Protein AF-A0A8S8Z0D0-F1 (afdb_monomer_lite)

Foldseek 3Di:
DLVVLVVCLVVVPVPLVVLPPCVAPPHVVVVVVVVVVVVVVPPPLCVLVVCQVVDDPSVPVSVVVSVVVVVVVVVVVVSVVSSVSSCVVVVVVVVVVVVVVVVVVVVD

Secondary structure (DSSP, 8-state):
-HHHHHHHHHHH-TTGGGGGS-S-TTHHHHHHHHHHHHHHHTTTTTHHHHGGGGSSSHHHHHHHHHHHHHHHHHHHHHHHHHHHHHTHHHHHHHHHHHHHHHHHHTT-

Sequence (108 aa):
MIIAALAAMTFSNPNWPTNFRDFFPNGTSGLIMAMGITFIAFEGYEIIAQAGDEIKKPKKNIPKAILVSLGIVVSVYVLFAFVFIGDLILCKLDSLHGSLLEVMKSSE

Structure (mmCIF, N/CA/C/O backbone):
data_AF-A0A8S8Z0D0-F1
#
_entry.id   AF-A0A8S8Z0D0-F1
#
loop_
_atom_site.group_PDB
_atom_site.id
_atom_site.type_symbol
_atom_site.label_atom_id
_atom_site.label_alt_id
_atom_site.label_comp_id
_atom_site.label_asym_id
_atom_site.label_entity_id
_atom_site.label_seq_id
_atom_site.pdbx_PDB_ins_code
_atom_site.Cartn_x
_atom_site.Cartn_y
_atom_site.Cartn_z
_atom_site.occupancy
_atom_site.B_iso_or_equiv
_atom_site.auth_seq_id
_atom_site.auth_comp_id
_atom_site.auth_asym_id
_atom_site.auth_atom_id
_atom_site.pdbx_PDB_model_num
ATOM 1 N N . MET A 1 1 ? -11.888 -1.965 -11.544 1.00 73.75 1 MET A N 1
ATOM 2 C CA . MET A 1 1 ? -10.795 -1.053 -11.945 1.00 73.75 1 MET A CA 1
ATOM 3 C C . MET A 1 1 ? -9.435 -1.746 -11.909 1.00 73.75 1 MET A C 1
ATOM 5 O O . MET A 1 1 ? -8.855 -1.897 -12.969 1.00 73.75 1 MET A O 1
ATOM 9 N N . ILE A 1 2 ? -8.982 -2.279 -10.765 1.00 77.06 2 ILE A N 1
ATOM 10 C CA . ILE A 1 2 ? -7.684 -2.988 -10.652 1.00 77.06 2 ILE A CA 1
ATOM 11 C C . ILE A 1 2 ? -7.566 -4.178 -11.622 1.00 77.06 2 ILE A C 1
ATOM 13 O O . ILE A 1 2 ? -6.556 -4.318 -12.292 1.00 77.06 2 ILE A O 1
ATOM 17 N N . ILE A 1 3 ? -8.619 -4.993 -11.769 1.00 81.06 3 ILE A N 1
ATOM 18 C CA . ILE A 1 3 ? -8.627 -6.138 -12.705 1.00 81.06 3 ILE A CA 1
ATOM 19 C C . ILE A 1 3 ? -8.503 -5.681 -14.168 1.00 81.06 3 ILE A C 1
ATOM 21 O O . ILE A 1 3 ? -7.769 -6.284 -14.942 1.00 81.06 3 ILE A O 1
ATOM 25 N N . ALA A 1 4 ? -9.187 -4.595 -14.541 1.00 81.31 4 ALA A N 1
ATOM 26 C CA . ALA A 1 4 ? -9.096 -4.031 -15.888 1.00 81.31 4 ALA A CA 1
ATOM 27 C C . ALA A 1 4 ? -7.697 -3.460 -16.160 1.00 81.31 4 ALA A C 1
ATOM 29 O O . ALA A 1 4 ? -7.174 -3.630 -17.253 1.00 81.31 4 ALA A O 1
ATOM 30 N N . ALA A 1 5 ? -7.080 -2.845 -15.150 1.00 79.50 5 ALA A N 1
ATOM 31 C CA . ALA A 1 5 ? -5.733 -2.302 -15.245 1.00 79.50 5 ALA A CA 1
ATOM 32 C C . ALA A 1 5 ? -4.666 -3.414 -15.320 1.00 79.50 5 ALA A C 1
ATOM 34 O O . ALA A 1 5 ? -3.756 -3.329 -16.131 1.00 79.50 5 ALA A O 1
ATOM 35 N N . LEU A 1 6 ? -4.833 -4.516 -14.578 1.00 81.75 6 LEU A N 1
ATOM 36 C CA . LEU A 1 6 ? -3.994 -5.716 -14.713 1.00 81.75 6 LEU A CA 1
ATOM 37 C C . LEU A 1 6 ? -4.097 -6.337 -16.111 1.00 81.75 6 LEU A C 1
ATOM 39 O O . LEU A 1 6 ? -3.081 -6.694 -16.700 1.00 81.75 6 LEU A O 1
ATOM 43 N N . ALA A 1 7 ? -5.312 -6.442 -16.658 1.00 80.94 7 ALA A N 1
ATOM 44 C CA . ALA A 1 7 ? -5.506 -6.928 -18.019 1.00 80.94 7 ALA A CA 1
ATOM 45 C C . ALA A 1 7 ? -4.826 -5.990 -19.032 1.00 80.94 7 ALA A C 1
ATOM 47 O O . ALA A 1 7 ? -4.030 -6.446 -19.853 1.00 80.94 7 ALA A O 1
ATOM 48 N N . ALA A 1 8 ? -5.067 -4.679 -18.930 1.00 77.88 8 ALA A N 1
ATOM 49 C CA . ALA A 1 8 ? -4.444 -3.674 -19.789 1.00 77.88 8 ALA A CA 1
ATOM 50 C C . ALA A 1 8 ? -2.908 -3.735 -19.740 1.00 77.88 8 ALA A C 1
ATOM 52 O O . ALA A 1 8 ? -2.282 -3.733 -20.799 1.00 77.88 8 ALA A O 1
ATOM 53 N N . MET A 1 9 ? -2.324 -3.899 -18.549 1.00 77.06 9 MET A N 1
ATOM 54 C CA . MET A 1 9 ? -0.882 -4.063 -18.344 1.00 77.06 9 MET A CA 1
ATOM 55 C C . MET A 1 9 ? -0.338 -5.269 -19.123 1.00 77.06 9 MET A C 1
ATOM 57 O O . MET A 1 9 ? 0.636 -5.152 -19.865 1.00 77.06 9 MET A O 1
ATOM 61 N N . THR A 1 10 ? -1.000 -6.429 -19.020 1.00 75.62 10 THR A N 1
ATOM 62 C CA . THR A 1 10 ? -0.565 -7.658 -19.712 1.00 75.62 10 THR A CA 1
ATOM 63 C C . THR A 1 10 ? -0.717 -7.608 -21.235 1.00 75.62 10 THR A C 1
ATOM 65 O O . THR A 1 10 ? 0.086 -8.222 -21.933 1.00 75.62 10 THR A O 1
ATOM 68 N N . PHE A 1 11 ? -1.717 -6.889 -21.758 1.00 73.62 11 PHE A N 1
ATOM 69 C CA . PHE A 1 11 ? -1.949 -6.769 -23.204 1.00 73.62 11 PHE A CA 1
ATOM 70 C C . PHE A 1 11 ? -1.099 -5.667 -23.849 1.00 73.62 11 PHE A C 1
ATOM 72 O O . PHE A 1 11 ? -0.692 -5.813 -24.999 1.00 73.62 11 PHE A O 1
ATOM 79 N N . SER A 1 12 ? -0.825 -4.582 -23.121 1.00 71.94 12 SER A N 1
ATOM 80 C CA . SER A 1 12 ? -0.135 -3.402 -23.660 1.00 71.94 12 SER A CA 1
ATOM 81 C C . SER A 1 12 ? 1.384 -3.482 -23.498 1.00 71.94 12 SER A C 1
ATOM 83 O O . SER A 1 12 ? 2.111 -2.933 -24.322 1.00 71.94 12 SER A O 1
ATOM 85 N N . ASN A 1 13 ? 1.886 -4.180 -22.473 1.00 69.06 13 ASN A N 1
ATOM 86 C CA . ASN A 1 13 ? 3.319 -4.308 -22.214 1.00 69.06 13 ASN A CA 1
ATOM 87 C C . ASN A 1 13 ? 3.734 -5.769 -21.951 1.0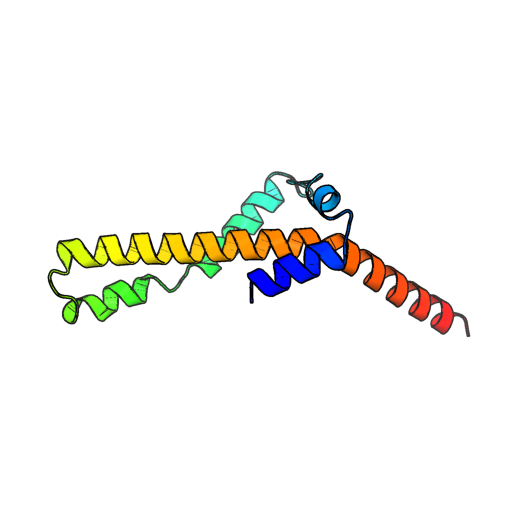0 69.06 13 ASN A C 1
ATOM 89 O O . ASN A 1 13 ? 3.741 -6.209 -20.802 1.00 69.06 13 ASN A O 1
ATOM 93 N N . PRO A 1 14 ? 4.180 -6.523 -22.973 1.00 71.19 14 PRO A N 1
ATOM 94 C CA . PRO A 1 14 ? 4.641 -7.906 -22.805 1.00 71.19 14 PRO A CA 1
ATOM 95 C C . PRO A 1 14 ? 5.872 -8.061 -21.892 1.00 71.19 14 PRO A C 1
ATOM 97 O O . PRO A 1 14 ? 6.089 -9.131 -21.330 1.00 71.19 14 PRO A O 1
ATOM 100 N N . ASN A 1 15 ? 6.668 -6.999 -21.7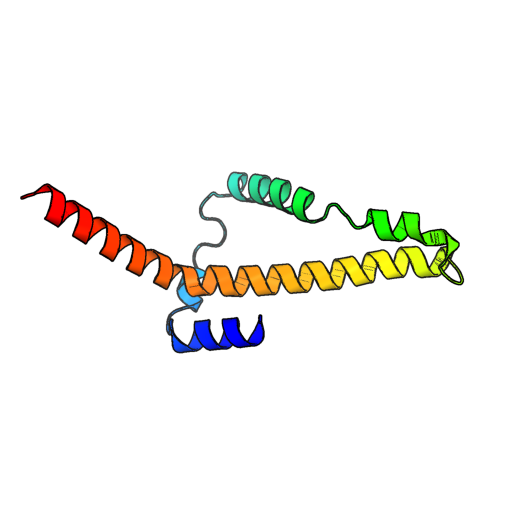19 1.00 75.94 15 ASN A N 1
ATOM 101 C CA . ASN A 1 15 ? 7.909 -7.004 -20.938 1.00 75.94 15 ASN A CA 1
ATOM 102 C C . ASN A 1 15 ? 7.752 -6.341 -19.560 1.00 75.94 15 ASN A C 1
ATOM 104 O O . ASN A 1 15 ? 8.750 -5.950 -18.949 1.00 75.94 15 ASN A O 1
ATOM 108 N N . TRP A 1 16 ? 6.527 -6.253 -19.033 1.00 74.81 16 TRP A N 1
ATOM 109 C CA . TRP A 1 16 ? 6.229 -5.688 -17.712 1.00 74.81 16 TRP A CA 1
ATOM 110 C C . TRP A 1 16 ? 7.139 -6.165 -16.555 1.00 74.81 16 TRP A C 1
ATOM 112 O O . TRP A 1 16 ? 7.440 -5.323 -15.702 1.00 74.81 16 TRP A O 1
ATOM 122 N N . PRO A 1 17 ? 7.670 -7.416 -16.505 1.00 79.94 17 PRO A N 1
ATOM 123 C CA . PRO A 1 17 ? 8.550 -7.837 -15.410 1.00 79.94 17 PRO A CA 1
ATOM 124 C C . PRO A 1 17 ? 9.867 -7.054 -15.361 1.00 79.94 17 PRO A C 1
ATOM 126 O O . PRO A 1 17 ? 10.495 -6.955 -14.309 1.00 79.94 17 PRO A O 1
ATOM 129 N N . THR A 1 18 ? 10.298 -6.479 -16.488 1.00 80.94 18 THR A N 1
ATOM 130 C CA . THR A 1 18 ? 11.556 -5.723 -16.570 1.00 80.94 18 THR A CA 1
ATOM 131 C C . THR A 1 18 ? 11.518 -4.407 -15.793 1.00 80.94 18 THR A C 1
ATOM 133 O O . THR A 1 18 ? 12.563 -3.976 -15.307 1.00 80.94 18 THR A O 1
ATOM 136 N N . ASN A 1 19 ? 10.334 -3.817 -15.585 1.00 81.06 19 ASN A N 1
ATOM 137 C CA . ASN A 1 19 ? 10.172 -2.601 -14.780 1.00 81.06 19 ASN A CA 1
ATOM 138 C C . ASN A 1 19 ? 10.507 -2.817 -13.296 1.00 81.06 19 ASN A C 1
ATOM 140 O O . ASN A 1 19 ? 10.832 -1.867 -12.594 1.00 81.06 19 ASN A O 1
ATOM 144 N N . PHE A 1 20 ? 10.452 -4.062 -12.817 1.00 81.81 20 PHE A N 1
ATOM 145 C CA . PHE A 1 20 ? 10.720 -4.414 -11.421 1.00 81.81 20 PHE A CA 1
ATOM 146 C C . PHE A 1 20 ? 12.197 -4.746 -11.154 1.00 81.81 20 PHE A C 1
ATOM 148 O O . PHE A 1 20 ? 12.527 -5.233 -10.076 1.00 81.81 20 PHE A O 1
ATOM 155 N N . ARG A 1 21 ? 13.106 -4.531 -12.117 1.00 82.44 21 ARG A N 1
ATOM 156 C CA . ARG A 1 21 ? 14.535 -4.849 -11.930 1.00 82.44 21 ARG A CA 1
ATOM 157 C C . ARG A 1 21 ? 15.232 -3.906 -10.949 1.00 82.44 21 ARG A C 1
ATOM 159 O O . ARG A 1 21 ? 16.060 -4.372 -10.174 1.00 82.44 21 ARG A O 1
ATOM 166 N N . ASP A 1 22 ? 14.854 -2.631 -10.940 1.00 82.38 22 ASP A N 1
ATOM 167 C CA . ASP A 1 22 ? 15.417 -1.618 -10.043 1.00 82.38 22 ASP A CA 1
ATOM 168 C C . ASP A 1 22 ? 14.398 -1.224 -8.964 1.00 82.38 22 ASP A C 1
ATOM 170 O O . ASP A 1 22 ? 13.652 -0.260 -9.110 1.00 82.38 22 ASP A O 1
ATOM 174 N N . PHE A 1 23 ? 14.368 -1.971 -7.855 1.00 80.38 23 PHE A N 1
ATOM 175 C CA . PHE A 1 23 ? 13.460 -1.703 -6.724 1.00 80.38 23 PHE A CA 1
ATOM 176 C C . PHE A 1 23 ? 13.858 -0.483 -5.877 1.00 80.38 23 PHE A C 1
ATOM 178 O O . PHE A 1 23 ? 13.001 0.143 -5.258 1.00 80.38 23 PHE A O 1
ATOM 185 N N . PHE A 1 24 ? 15.149 -0.138 -5.841 1.00 85.25 24 PHE A N 1
ATOM 186 C CA . PHE A 1 24 ? 15.678 0.984 -5.057 1.00 85.25 24 PHE A CA 1
ATOM 187 C C . PHE A 1 24 ? 16.500 1.944 -5.931 1.00 85.25 24 PHE A C 1
ATOM 189 O O . PHE A 1 24 ? 17.686 2.146 -5.663 1.00 85.25 24 PHE A O 1
ATOM 196 N N . PRO A 1 25 ? 15.901 2.570 -6.965 1.00 84.50 25 PRO A N 1
ATOM 197 C CA . PRO A 1 25 ? 16.638 3.422 -7.903 1.00 84.50 25 PRO A CA 1
ATOM 198 C C . PRO A 1 25 ? 17.249 4.653 -7.217 1.00 84.50 25 PRO A C 1
ATOM 200 O O . PRO A 1 25 ? 18.320 5.112 -7.592 1.00 84.50 25 PRO A O 1
ATOM 203 N N . ASN A 1 26 ? 16.594 5.149 -6.163 1.00 86.06 26 ASN A N 1
ATOM 204 C CA . ASN A 1 26 ? 17.046 6.280 -5.349 1.00 86.06 26 ASN A CA 1
ATOM 205 C C . ASN A 1 26 ? 17.685 5.836 -4.016 1.00 86.06 26 ASN A C 1
ATOM 207 O O . ASN A 1 26 ? 17.808 6.638 -3.092 1.00 86.06 26 ASN A O 1
ATOM 211 N N . GLY A 1 27 ? 18.038 4.554 -3.870 1.00 88.56 27 GLY A N 1
ATOM 212 C CA . GLY A 1 27 ? 18.582 4.004 -2.627 1.00 88.56 27 GLY A CA 1
ATOM 213 C C . GLY A 1 27 ? 17.656 4.172 -1.412 1.00 88.56 27 GLY A C 1
ATOM 214 O O . GLY A 1 27 ? 16.433 4.275 -1.526 1.00 88.56 27 GLY A O 1
ATOM 215 N N . THR A 1 28 ? 18.248 4.195 -0.217 1.00 91.88 28 THR A N 1
ATOM 216 C CA . THR A 1 28 ? 17.516 4.298 1.059 1.00 91.88 28 THR A CA 1
ATOM 217 C C . THR A 1 28 ? 16.893 5.675 1.293 1.00 91.88 28 THR A C 1
ATOM 219 O O . THR A 1 28 ? 15.878 5.768 1.981 1.00 91.88 28 THR A O 1
ATOM 222 N N . SER A 1 29 ? 17.441 6.741 0.704 1.00 91.69 29 SER A N 1
ATOM 223 C CA . SER A 1 29 ? 16.868 8.089 0.816 1.00 91.69 29 SER A CA 1
ATOM 224 C C . SER A 1 29 ? 15.507 8.176 0.124 1.00 91.69 29 SER A C 1
ATOM 226 O O . SER A 1 29 ? 14.559 8.712 0.699 1.00 91.69 29 SER A O 1
ATOM 228 N N . GLY A 1 30 ? 15.376 7.573 -1.064 1.00 90.06 30 GLY A N 1
ATOM 229 C CA . GLY A 1 30 ? 14.099 7.463 -1.767 1.00 90.06 30 GLY A CA 1
ATOM 230 C C . GLY A 1 30 ? 13.063 6.648 -0.995 1.00 90.06 30 GLY A C 1
ATOM 231 O O . GLY A 1 30 ? 11.894 7.026 -0.964 1.00 90.06 30 GLY A O 1
ATOM 232 N N . LEU A 1 31 ? 13.490 5.578 -0.314 1.00 90.69 31 LEU A N 1
ATOM 233 C CA . LEU A 1 31 ? 12.607 4.782 0.542 1.00 90.69 31 LEU A CA 1
ATOM 234 C C . LEU A 1 31 ? 12.035 5.621 1.692 1.00 90.69 31 LEU A C 1
ATOM 236 O O . LEU A 1 31 ? 10.826 5.620 1.898 1.00 90.69 31 LEU A O 1
ATOM 240 N N . ILE A 1 32 ? 12.879 6.367 2.410 1.00 93.88 32 ILE A N 1
ATOM 241 C CA . ILE A 1 32 ? 12.440 7.208 3.537 1.00 93.88 32 ILE A CA 1
ATOM 242 C C . ILE A 1 32 ? 11.463 8.290 3.059 1.00 93.88 32 ILE A C 1
ATOM 244 O O . ILE A 1 32 ? 10.438 8.526 3.699 1.00 93.88 32 ILE A O 1
ATOM 248 N N . MET A 1 33 ? 11.741 8.916 1.913 1.00 93.00 33 MET A N 1
ATOM 249 C CA . MET A 1 33 ? 10.843 9.912 1.328 1.00 93.00 33 MET A CA 1
ATOM 250 C C . MET A 1 33 ? 9.489 9.292 0.941 1.00 93.00 33 MET A C 1
ATOM 252 O O . MET A 1 33 ? 8.441 9.846 1.276 1.00 93.00 33 MET A O 1
ATOM 256 N N . ALA A 1 34 ? 9.496 8.111 0.313 1.00 90.25 34 ALA A N 1
ATOM 257 C CA . ALA A 1 34 ? 8.277 7.380 -0.027 1.00 90.25 34 ALA A CA 1
ATOM 258 C C . ALA A 1 34 ? 7.473 6.976 1.220 1.00 90.25 34 ALA A C 1
ATOM 260 O O . ALA A 1 34 ? 6.248 7.099 1.216 1.00 90.25 34 ALA A O 1
ATOM 261 N N . MET A 1 35 ? 8.138 6.554 2.302 1.00 91.75 35 MET A N 1
ATOM 262 C CA . MET A 1 35 ? 7.488 6.259 3.586 1.00 91.75 35 MET A CA 1
ATOM 263 C C . MET A 1 35 ? 6.782 7.492 4.158 1.00 91.75 35 MET A C 1
ATOM 265 O O . MET A 1 35 ? 5.646 7.377 4.609 1.00 91.75 35 MET A O 1
ATOM 269 N N . GLY A 1 36 ? 7.418 8.667 4.098 1.00 93.50 36 GLY A N 1
ATOM 270 C CA . GLY A 1 36 ? 6.824 9.921 4.569 1.00 93.50 36 GLY A CA 1
ATOM 271 C C . GLY A 1 36 ? 5.553 10.299 3.805 1.00 93.50 36 GLY A C 1
ATOM 272 O O . GLY A 1 36 ? 4.530 10.592 4.418 1.00 93.50 36 GLY A O 1
ATOM 273 N N . ILE A 1 37 ? 5.584 10.217 2.472 1.00 91.75 37 ILE A N 1
ATOM 274 C CA . ILE A 1 37 ? 4.406 10.491 1.630 1.00 91.75 37 ILE A CA 1
ATOM 275 C C . ILE A 1 37 ? 3.304 9.453 1.882 1.00 91.75 37 ILE A C 1
ATOM 277 O O . ILE A 1 37 ? 2.128 9.794 1.990 1.00 91.75 37 ILE A O 1
ATOM 281 N N . THR A 1 38 ? 3.686 8.182 2.018 1.00 89.25 38 THR A N 1
ATOM 282 C CA . THR A 1 38 ? 2.748 7.084 2.275 1.00 89.25 38 THR A CA 1
ATOM 283 C C . THR A 1 38 ? 2.054 7.239 3.628 1.00 89.25 38 THR A C 1
ATOM 285 O O . THR A 1 38 ? 0.867 6.953 3.730 1.00 89.25 38 THR A O 1
ATOM 288 N N . PHE A 1 39 ? 2.754 7.725 4.657 1.00 88.94 39 PHE A N 1
ATOM 289 C CA . PHE A 1 39 ? 2.161 7.987 5.969 1.00 88.94 39 PHE A CA 1
ATOM 290 C C . PHE A 1 39 ? 1.003 8.992 5.886 1.00 88.94 39 PHE A C 1
ATOM 292 O O . PHE A 1 39 ? -0.066 8.726 6.428 1.00 88.94 39 PHE A O 1
ATOM 299 N N . ILE A 1 40 ? 1.181 10.080 5.130 1.00 89.38 40 ILE A N 1
ATOM 300 C CA . ILE A 1 40 ? 0.134 11.090 4.898 1.00 89.38 40 ILE A CA 1
ATOM 301 C C . ILE A 1 40 ? -1.075 10.470 4.176 1.00 89.38 40 ILE A C 1
ATOM 303 O O . ILE A 1 40 ? -2.217 10.779 4.494 1.00 89.38 40 ILE A O 1
ATOM 307 N N . ALA A 1 41 ? -0.849 9.538 3.245 1.00 86.56 41 ALA A N 1
ATOM 308 C CA . ALA A 1 41 ? -1.924 8.857 2.518 1.00 86.56 41 ALA A CA 1
ATOM 309 C C . ALA A 1 41 ? -2.797 7.928 3.392 1.00 86.56 41 ALA A C 1
ATOM 311 O O . ALA A 1 41 ? -3.858 7.494 2.938 1.00 86.56 41 ALA A O 1
ATOM 312 N N . PHE A 1 42 ? -2.354 7.606 4.614 1.00 82.69 42 PHE A N 1
ATOM 313 C CA . PHE A 1 42 ? -3.102 6.802 5.583 1.00 82.69 42 PHE A CA 1
ATOM 314 C C . PHE A 1 42 ? -3.817 7.630 6.659 1.00 82.69 42 PHE A C 1
ATOM 316 O O . PHE A 1 42 ? -4.506 7.039 7.493 1.00 82.69 42 PHE A O 1
ATOM 323 N N . GLU A 1 43 ? -3.700 8.961 6.654 1.00 86.94 43 GLU A N 1
ATOM 324 C CA . GLU A 1 43 ? -4.549 9.808 7.499 1.00 86.94 43 GLU A CA 1
ATOM 325 C C . GLU A 1 43 ? -6.033 9.588 7.147 1.00 86.94 43 GLU A C 1
ATOM 327 O O . GLU A 1 43 ? -6.397 9.446 5.978 1.00 86.94 43 GLU A O 1
ATOM 332 N N . GLY A 1 44 ? -6.899 9.502 8.160 1.00 80.94 44 GLY A N 1
ATOM 333 C CA . GLY A 1 44 ? -8.341 9.29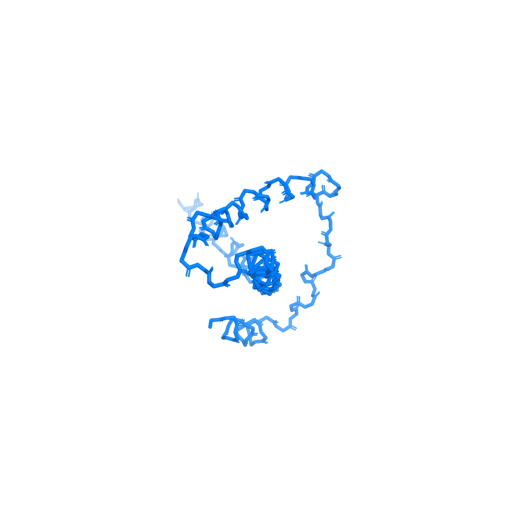6 7.989 1.00 80.94 44 GLY A CA 1
ATOM 334 C C . GLY A 1 44 ? -8.909 8.059 8.693 1.00 80.94 44 GLY A C 1
ATOM 335 O O . GLY A 1 44 ? -10.131 7.926 8.800 1.00 80.94 44 GLY A O 1
ATOM 336 N N . TYR A 1 45 ? -8.078 7.156 9.228 1.00 82.81 45 TYR A N 1
ATOM 337 C CA . TYR A 1 45 ? -8.581 6.026 10.028 1.00 82.81 45 TYR A CA 1
ATOM 338 C C . TYR A 1 45 ? -9.206 6.478 11.362 1.00 82.81 45 TYR A C 1
ATOM 340 O O . TYR A 1 45 ? -9.999 5.741 11.955 1.00 82.81 45 TYR A O 1
ATOM 348 N N . GLU A 1 46 ? -8.892 7.689 11.832 1.00 86.44 46 GLU A N 1
ATOM 349 C CA . GLU A 1 46 ? -9.438 8.290 13.051 1.00 86.44 46 GLU A CA 1
ATOM 350 C C . GLU A 1 46 ? -10.956 8.512 12.994 1.00 86.44 46 GLU A C 1
ATOM 352 O O . GLU A 1 46 ? -11.611 8.535 14.038 1.00 86.44 46 GLU A O 1
ATOM 357 N N . ILE A 1 47 ? -11.545 8.580 11.795 1.00 87.62 47 ILE A N 1
ATOM 358 C CA . ILE A 1 47 ? -12.999 8.691 11.604 1.00 87.62 47 ILE A CA 1
ATOM 359 C C . ILE A 1 47 ? -13.720 7.473 12.211 1.00 87.62 47 ILE A C 1
ATOM 361 O O . ILE A 1 47 ? -14.800 7.605 12.786 1.00 87.62 47 ILE A O 1
ATOM 365 N N . ILE A 1 48 ? -13.092 6.291 12.175 1.00 85.81 48 ILE A N 1
ATOM 366 C CA . ILE A 1 48 ? -13.636 5.059 12.773 1.00 85.81 48 ILE A CA 1
ATOM 367 C C . ILE A 1 48 ? -13.772 5.206 14.294 1.00 85.81 48 ILE A C 1
ATOM 369 O O . ILE A 1 48 ? -14.705 4.666 14.889 1.00 85.81 48 ILE A O 1
ATOM 373 N N . ALA A 1 49 ? -12.852 5.936 14.930 1.00 85.00 49 ALA A N 1
ATOM 374 C CA . ALA A 1 49 ? -12.907 6.195 16.363 1.00 85.00 49 ALA A CA 1
ATOM 375 C C . ALA A 1 49 ? -13.989 7.228 16.713 1.00 85.00 49 ALA A C 1
ATOM 377 O O . ALA A 1 49 ? -14.653 7.077 17.737 1.00 85.00 49 ALA A O 1
ATOM 378 N N . GLN A 1 50 ? -14.205 8.230 15.853 1.00 88.50 50 GLN A N 1
ATOM 379 C CA . GLN A 1 50 ? -15.252 9.244 16.037 1.00 88.50 50 GLN A CA 1
ATOM 380 C C . GLN A 1 50 ? -16.663 8.646 15.941 1.00 88.50 50 GLN A C 1
ATOM 382 O O . GLN A 1 50 ? -17.544 9.031 16.700 1.00 88.50 50 GLN A O 1
ATOM 387 N N . ALA A 1 51 ? -16.866 7.642 15.083 1.00 85.94 51 ALA A N 1
ATOM 388 C CA . ALA A 1 51 ? -18.129 6.904 14.972 1.00 85.94 51 ALA A CA 1
ATOM 389 C C . ALA A 1 51 ? -18.321 5.823 16.063 1.00 85.94 51 ALA A C 1
ATOM 391 O O . ALA A 1 51 ? -19.208 4.973 15.963 1.00 85.94 51 ALA A O 1
ATOM 392 N N . GLY A 1 52 ? -17.477 5.810 17.101 1.00 84.25 52 GLY A N 1
ATOM 393 C CA . GLY A 1 52 ? -17.423 4.748 18.106 1.00 84.25 52 GLY A CA 1
ATOM 394 C C . GLY A 1 52 ? -18.716 4.534 18.899 1.00 84.25 52 GLY A C 1
ATOM 395 O O . GLY A 1 52 ? -19.004 3.395 19.278 1.00 84.25 52 GLY A O 1
ATOM 396 N N . ASP A 1 53 ? -19.506 5.589 19.107 1.00 85.56 53 ASP A N 1
ATOM 397 C CA . ASP A 1 53 ? -20.742 5.546 19.903 1.00 85.56 53 ASP A CA 1
ATOM 398 C C . ASP A 1 53 ? -21.890 4.799 19.202 1.00 85.56 53 ASP A C 1
ATOM 400 O O . ASP A 1 53 ? -22.785 4.263 19.857 1.00 85.56 53 ASP A O 1
ATOM 404 N N . GLU A 1 54 ? -21.832 4.670 17.874 1.00 87.44 54 GLU A N 1
ATOM 405 C CA . GLU A 1 54 ? -22.816 3.929 17.071 1.00 87.44 54 GLU A CA 1
ATOM 406 C C . GLU A 1 54 ? -22.464 2.432 16.949 1.00 87.44 54 GLU A C 1
ATOM 408 O O . GLU A 1 54 ? -23.259 1.605 16.483 1.00 87.44 54 GLU A O 1
ATOM 413 N N . ILE A 1 55 ? -21.267 2.041 17.400 1.00 86.69 55 ILE A N 1
ATOM 414 C CA . ILE A 1 55 ? -20.733 0.690 17.233 1.00 86.69 55 ILE A CA 1
ATOM 415 C C . ILE A 1 55 ? -21.142 -0.197 18.411 1.00 86.69 55 ILE A C 1
ATOM 417 O O . ILE A 1 55 ? -20.738 -0.016 19.559 1.00 86.69 55 ILE A O 1
ATOM 421 N N . LYS A 1 56 ? -21.861 -1.286 18.119 1.00 88.62 56 LYS A N 1
ATOM 422 C CA . LYS A 1 56 ? -22.139 -2.345 19.105 1.00 88.62 56 LYS A CA 1
ATOM 423 C C . LYS A 1 56 ? -20.816 -2.937 19.615 1.00 88.62 56 LYS A C 1
ATOM 425 O O . LYS A 1 56 ? -20.021 -3.414 18.814 1.00 88.62 56 LYS A O 1
ATOM 430 N N . LYS A 1 57 ? -20.601 -2.989 20.938 1.00 91.62 57 LYS A N 1
ATOM 431 C CA . LYS A 1 57 ? -19.368 -3.504 21.592 1.00 91.62 57 LYS A CA 1
ATOM 432 C C . LYS A 1 57 ? -18.079 -2.783 21.123 1.00 91.62 57 LYS A C 1
ATOM 434 O O . LYS A 1 57 ? -17.167 -3.436 20.597 1.00 91.62 57 LYS A O 1
ATOM 439 N N . PRO A 1 58 ? -17.947 -1.470 21.380 1.00 87.19 58 PRO A N 1
ATOM 440 C CA . PRO A 1 58 ? -16.875 -0.639 20.822 1.00 87.19 58 PRO A CA 1
ATOM 441 C C . PRO A 1 58 ? -15.473 -1.117 21.229 1.00 87.19 58 PRO A C 1
ATOM 443 O O . PRO A 1 58 ? -14.599 -1.238 20.376 1.00 87.19 58 PRO A O 1
ATOM 446 N N . LYS A 1 59 ? -15.283 -1.546 22.489 1.00 88.62 59 LYS A N 1
ATOM 447 C CA . LYS A 1 59 ? -13.995 -2.059 23.011 1.00 88.62 59 LYS A CA 1
ATOM 448 C C . LYS A 1 59 ? -13.381 -3.206 22.196 1.00 88.62 59 LYS A C 1
ATOM 450 O O . LYS A 1 59 ? -12.172 -3.392 22.233 1.00 88.62 59 LYS A O 1
ATOM 455 N N . LYS A 1 60 ? -14.199 -4.004 21.500 1.00 91.06 60 LYS A N 1
ATOM 456 C CA . LYS A 1 60 ? -13.732 -5.143 20.688 1.00 91.06 60 LYS A CA 1
ATOM 457 C C . LYS A 1 60 ? -13.820 -4.866 19.190 1.00 91.06 60 LYS A C 1
ATOM 459 O O . LYS A 1 60 ? -13.001 -5.385 18.437 1.00 91.06 60 LYS A O 1
ATOM 464 N N . ASN A 1 61 ? -14.816 -4.094 18.764 1.00 92.50 61 ASN A N 1
ATOM 465 C CA . ASN A 1 61 ? -15.111 -3.906 17.349 1.00 92.50 61 ASN A CA 1
ATOM 466 C C . ASN A 1 61 ? -14.327 -2.749 16.726 1.00 92.50 61 ASN A C 1
ATOM 468 O O . ASN A 1 61 ? -13.872 -2.914 15.603 1.00 92.50 61 ASN A O 1
ATOM 472 N N . ILE A 1 62 ? -14.073 -1.658 17.456 1.00 91.50 62 ILE A N 1
ATOM 473 C CA . ILE A 1 62 ? -13.237 -0.543 16.976 1.00 91.50 62 ILE A CA 1
ATOM 474 C C . ILE A 1 62 ? -11.818 -1.005 16.601 1.00 91.50 62 ILE A C 1
ATOM 476 O O . ILE A 1 62 ? -11.426 -0.798 15.454 1.00 91.50 62 ILE A O 1
ATOM 480 N N . PRO A 1 63 ? -11.050 -1.695 17.474 1.00 90.38 63 PRO A N 1
ATOM 481 C CA . PRO A 1 63 ? -9.691 -2.107 17.113 1.00 90.38 63 PRO A CA 1
ATOM 482 C C . PRO A 1 63 ? -9.669 -3.086 15.932 1.00 90.38 63 PRO A C 1
ATOM 484 O O . PRO A 1 63 ? -8.773 -3.034 15.095 1.00 90.38 63 PRO A O 1
ATOM 487 N N . LYS A 1 64 ? -10.678 -3.958 15.815 1.00 92.12 64 LYS A N 1
ATOM 488 C CA . LYS A 1 64 ? -10.808 -4.860 14.662 1.00 92.12 64 LYS A CA 1
ATOM 489 C C . LYS A 1 64 ? -11.161 -4.116 13.380 1.00 92.12 64 LYS A C 1
ATOM 491 O O . LYS A 1 64 ? -10.609 -4.447 12.340 1.00 92.12 64 LYS A O 1
ATOM 496 N N . ALA A 1 65 ? -12.064 -3.141 13.455 1.00 90.88 65 ALA A N 1
ATOM 497 C CA . ALA A 1 65 ? -12.463 -2.334 12.313 1.00 90.88 65 ALA A CA 1
ATOM 498 C C . ALA A 1 65 ? -11.262 -1.575 11.744 1.00 90.88 65 ALA A C 1
ATOM 500 O O . ALA A 1 65 ? -11.028 -1.675 10.547 1.00 90.88 65 ALA A O 1
ATOM 501 N N . ILE A 1 66 ? -10.456 -0.939 12.605 1.00 90.81 66 ILE A N 1
ATOM 502 C CA . ILE A 1 66 ? -9.227 -0.233 12.209 1.00 90.81 66 ILE A CA 1
ATOM 503 C C . ILE A 1 66 ? -8.237 -1.184 11.520 1.00 90.81 66 ILE A C 1
ATOM 505 O O . ILE A 1 66 ? -7.719 -0.873 10.452 1.00 90.81 66 ILE A O 1
ATOM 509 N N . LEU A 1 67 ? -7.981 -2.365 12.095 1.00 92.06 67 LEU A N 1
ATOM 510 C CA . LEU A 1 67 ? -7.039 -3.323 11.504 1.00 92.06 67 LEU A CA 1
ATOM 511 C C . LEU A 1 67 ? -7.525 -3.870 10.156 1.00 92.06 67 LEU A C 1
ATOM 513 O O . LEU A 1 67 ? -6.735 -4.009 9.224 1.00 92.06 67 LEU 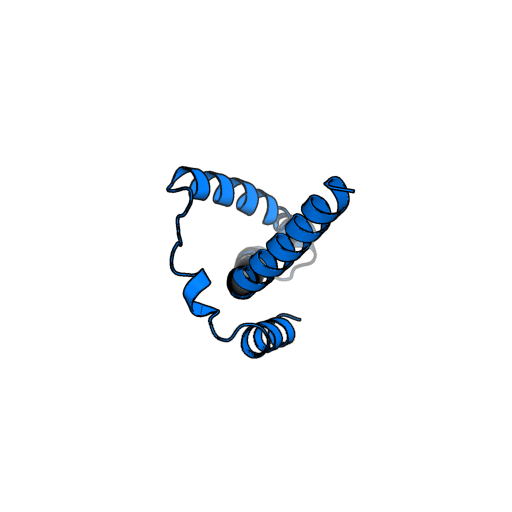A O 1
ATOM 517 N N . VAL A 1 68 ? -8.819 -4.179 10.041 1.00 93.19 68 VAL A N 1
ATOM 518 C CA . VAL A 1 68 ? -9.406 -4.694 8.797 1.00 93.19 68 VAL A CA 1
ATOM 519 C C . VAL A 1 68 ? -9.433 -3.612 7.721 1.00 93.19 68 VAL A C 1
ATOM 521 O O . VAL A 1 68 ? -9.038 -3.889 6.590 1.00 93.19 68 VAL A O 1
ATOM 524 N N . SER A 1 69 ? -9.846 -2.385 8.053 1.00 90.56 69 SER A N 1
ATOM 525 C CA . SER A 1 69 ? -9.854 -1.275 7.098 1.00 90.56 69 SER A CA 1
ATOM 526 C C . SER A 1 69 ? -8.445 -0.978 6.602 1.00 90.56 69 SER A C 1
ATOM 528 O O . SER A 1 69 ? -8.232 -0.894 5.395 1.00 90.56 69 SER A O 1
ATOM 530 N N . LEU A 1 70 ? -7.468 -0.912 7.511 1.00 90.56 70 LEU A N 1
ATOM 531 C CA . LEU A 1 70 ? -6.074 -0.681 7.155 1.00 90.56 70 LEU A CA 1
ATOM 532 C C . LEU A 1 70 ? -5.544 -1.799 6.250 1.00 90.56 70 LEU A C 1
ATOM 534 O O . LEU A 1 70 ? -4.952 -1.513 5.215 1.00 90.56 70 LEU A O 1
ATOM 538 N N . GLY A 1 71 ? -5.813 -3.065 6.579 1.00 92.25 71 GLY A N 1
ATOM 539 C CA . GLY A 1 71 ? -5.385 -4.204 5.762 1.00 92.25 71 GLY A CA 1
ATOM 540 C C . GLY A 1 71 ? -5.958 -4.182 4.341 1.00 92.25 71 GLY A C 1
ATOM 541 O O . GLY A 1 71 ? -5.235 -4.450 3.377 1.00 92.25 71 GLY A O 1
ATOM 542 N N . ILE A 1 72 ? -7.235 -3.819 4.189 1.00 92.81 72 ILE A N 1
ATOM 543 C CA . ILE A 1 72 ? -7.876 -3.681 2.872 1.00 92.81 72 ILE A CA 1
ATOM 544 C C . ILE A 1 72 ? -7.223 -2.546 2.079 1.00 92.81 72 ILE A C 1
ATOM 546 O O . ILE A 1 72 ? -6.844 -2.747 0.926 1.00 92.81 72 ILE A O 1
ATOM 550 N N . VAL A 1 73 ? -7.056 -1.373 2.693 1.00 90.56 73 VAL A N 1
ATOM 551 C CA . VAL A 1 73 ? -6.480 -0.195 2.030 1.00 90.56 73 VAL A CA 1
ATOM 552 C C . VAL A 1 73 ? -5.030 -0.453 1.615 1.00 90.56 73 VAL A C 1
ATOM 554 O O . VAL A 1 73 ? -4.679 -0.206 0.464 1.00 90.56 73 VAL A O 1
ATOM 557 N N . VAL A 1 74 ? -4.211 -1.044 2.492 1.00 91.62 74 VAL A N 1
ATOM 558 C CA . VAL A 1 74 ? -2.833 -1.458 2.170 1.00 91.62 74 VAL A CA 1
ATOM 559 C C . VAL A 1 74 ? -2.815 -2.403 0.970 1.00 91.62 74 VAL A C 1
ATOM 561 O O . VAL A 1 74 ? -2.045 -2.194 0.036 1.00 91.62 74 VAL A O 1
ATOM 564 N N . SER A 1 75 ? -3.687 -3.415 0.955 1.00 93.19 75 SER A N 1
ATOM 565 C CA . SER A 1 75 ? -3.756 -4.382 -0.149 1.00 93.19 75 SER A CA 1
ATOM 566 C C . SER A 1 75 ? -4.086 -3.703 -1.480 1.00 93.19 75 SER A C 1
ATOM 568 O O . SER A 1 75 ? -3.465 -3.990 -2.501 1.00 93.19 75 SER A O 1
ATOM 570 N N . VAL A 1 76 ? -5.032 -2.762 -1.467 1.00 91.62 76 VAL A N 1
ATOM 571 C CA . VAL A 1 76 ? -5.406 -1.976 -2.649 1.00 91.62 76 VAL A CA 1
ATOM 572 C C . VAL A 1 76 ? -4.248 -1.100 -3.129 1.00 91.62 76 VAL A C 1
ATOM 574 O O . VAL A 1 76 ? -3.962 -1.101 -4.325 1.00 91.62 76 VAL A O 1
ATOM 577 N N . TYR A 1 77 ? -3.553 -0.402 -2.227 1.00 89.00 77 TYR A N 1
ATOM 578 C CA . TYR A 1 77 ? -2.399 0.428 -2.586 1.00 89.00 77 TYR A CA 1
ATOM 579 C C . TYR A 1 77 ? -1.251 -0.390 -3.176 1.00 89.00 77 TYR A C 1
ATOM 581 O O . TYR A 1 77 ? -0.668 0.025 -4.174 1.00 89.00 77 TYR A O 1
ATOM 589 N N . VAL A 1 78 ? -0.953 -1.565 -2.615 1.00 90.88 78 VAL A N 1
ATOM 590 C CA . VAL A 1 78 ? 0.088 -2.459 -3.148 1.00 90.88 78 VAL A CA 1
ATOM 591 C C . VAL A 1 78 ? -0.270 -2.928 -4.558 1.00 90.88 78 VAL A C 1
ATOM 593 O O . VAL A 1 78 ? 0.573 -2.871 -5.451 1.00 90.88 78 VAL A O 1
ATOM 596 N N . LEU A 1 79 ? -1.520 -3.342 -4.787 1.00 90.81 79 LEU A N 1
ATOM 597 C CA . LEU A 1 79 ? -1.984 -3.742 -6.118 1.00 90.81 79 LEU A CA 1
ATOM 598 C C . LEU A 1 79 ? -1.943 -2.579 -7.114 1.00 90.81 79 LEU A C 1
ATOM 600 O O . LEU A 1 79 ? -1.568 -2.770 -8.268 1.00 90.81 79 LEU A O 1
ATOM 604 N N . PHE A 1 80 ? -2.307 -1.377 -6.674 1.00 88.44 80 PHE A N 1
ATOM 605 C CA . PHE A 1 80 ? -2.250 -0.185 -7.509 1.00 88.44 80 PHE A CA 1
ATOM 606 C C . PHE A 1 80 ? -0.810 0.175 -7.887 1.00 88.44 80 PHE A C 1
ATOM 608 O O . PHE A 1 80 ? -0.518 0.353 -9.067 1.00 88.44 80 PHE A O 1
ATOM 615 N N . ALA A 1 81 ? 0.101 0.216 -6.911 1.00 87.75 81 ALA A N 1
ATOM 616 C CA . ALA A 1 81 ? 1.519 0.471 -7.145 1.00 87.75 81 ALA A CA 1
ATOM 617 C C . ALA A 1 81 ? 2.134 -0.574 -8.085 1.00 87.75 81 ALA A C 1
ATOM 619 O O . ALA A 1 81 ? 2.901 -0.222 -8.977 1.00 87.75 81 ALA A O 1
ATOM 620 N N . PHE A 1 82 ? 1.756 -1.845 -7.933 1.00 87.06 82 PHE A N 1
ATOM 621 C CA . PHE A 1 82 ? 2.198 -2.920 -8.816 1.00 87.06 82 PHE A CA 1
ATOM 622 C C . PHE A 1 82 ? 1.802 -2.666 -10.275 1.00 87.06 82 PHE A C 1
ATOM 624 O O . PHE A 1 82 ? 2.652 -2.719 -11.160 1.00 87.06 82 PHE A O 1
ATOM 631 N N . VAL A 1 83 ? 0.534 -2.334 -10.526 1.00 86.38 83 VAL A N 1
ATOM 632 C CA . VAL A 1 83 ? 0.063 -2.012 -11.880 1.00 86.38 83 VAL A CA 1
ATOM 633 C C . VAL A 1 83 ? 0.766 -0.767 -12.426 1.00 86.38 83 VAL A C 1
ATOM 635 O O . VAL A 1 83 ? 1.236 -0.770 -13.560 1.00 86.38 83 VAL A O 1
ATOM 638 N N . PHE A 1 84 ? 0.901 0.274 -11.603 1.00 83.75 84 PHE A N 1
ATOM 639 C CA . PHE A 1 84 ? 1.527 1.533 -12.004 1.00 83.75 84 PHE A CA 1
ATOM 640 C C . PHE A 1 84 ? 3.000 1.359 -12.409 1.00 83.75 84 PHE A C 1
ATOM 642 O O . PHE A 1 84 ? 3.445 1.921 -13.406 1.00 83.75 84 PHE A O 1
ATOM 649 N N . ILE A 1 85 ? 3.757 0.546 -11.666 1.00 84.94 85 ILE A N 1
ATOM 650 C CA . ILE A 1 85 ? 5.152 0.215 -11.996 1.00 84.94 85 ILE A CA 1
ATOM 651 C C . ILE A 1 85 ? 5.221 -0.670 -13.250 1.00 84.94 85 ILE A C 1
ATOM 653 O O . ILE A 1 85 ? 6.110 -0.488 -14.079 1.00 84.94 85 ILE A O 1
ATOM 657 N N . GLY A 1 86 ? 4.282 -1.602 -13.428 1.00 82.25 86 GLY A N 1
ATOM 658 C CA . GLY A 1 86 ? 4.226 -2.466 -14.612 1.00 82.25 86 GLY A CA 1
ATOM 659 C C . GLY A 1 86 ? 4.046 -1.705 -15.934 1.00 82.25 86 GLY A C 1
ATOM 660 O O . GLY A 1 86 ? 4.641 -2.084 -16.949 1.00 82.25 86 GLY A O 1
ATOM 661 N N . ASP A 1 87 ? 3.309 -0.593 -15.914 1.00 79.50 87 ASP A N 1
ATOM 662 C CA . ASP A 1 87 ? 3.053 0.253 -17.091 1.00 79.50 87 ASP A CA 1
ATOM 663 C C . ASP A 1 87 ? 4.133 1.321 -17.351 1.00 79.50 87 ASP A C 1
ATOM 665 O O . ASP A 1 87 ? 4.102 2.018 -18.370 1.00 79.50 87 ASP A O 1
ATOM 669 N N . LEU A 1 88 ? 5.140 1.434 -16.481 1.00 74.19 88 LEU A N 1
ATOM 670 C CA . LEU A 1 88 ? 6.130 2.515 -16.513 1.00 74.19 88 LEU A CA 1
ATOM 671 C C . LEU A 1 88 ? 6.950 2.560 -17.824 1.00 74.19 88 LEU A C 1
ATOM 673 O O . LEU A 1 88 ? 7.289 3.649 -18.293 1.00 74.19 88 LEU A O 1
ATOM 677 N N . ILE A 1 89 ? 7.193 1.412 -18.479 1.00 66.00 89 ILE A N 1
ATOM 678 C CA . ILE A 1 89 ? 7.849 1.337 -19.802 1.00 66.00 89 ILE A CA 1
ATOM 679 C C . ILE A 1 89 ? 7.045 2.064 -20.897 1.00 66.00 89 ILE A C 1
ATOM 681 O O . ILE A 1 89 ? 7.643 2.730 -21.743 1.00 66.00 89 ILE A O 1
ATOM 685 N N . LEU A 1 90 ? 5.709 1.964 -20.888 1.00 63.16 90 LEU A N 1
ATOM 686 C CA . LEU A 1 90 ? 4.858 2.600 -21.902 1.00 63.16 90 LEU A CA 1
ATOM 687 C C . LEU A 1 90 ? 4.877 4.115 -21.735 1.00 63.16 90 LEU A C 1
ATOM 689 O O . LEU A 1 90 ? 5.022 4.845 -22.711 1.00 63.16 90 LEU A O 1
ATOM 693 N N . CYS A 1 91 ? 4.843 4.574 -20.484 1.00 65.19 91 CYS A N 1
ATOM 694 C CA . CYS A 1 91 ? 4.967 5.987 -20.148 1.00 65.19 91 CYS A CA 1
ATOM 695 C C . CYS A 1 91 ? 6.325 6.561 -20.600 1.00 65.19 91 CYS A C 1
ATOM 697 O O . CYS A 1 91 ? 6.400 7.662 -21.144 1.00 65.19 91 CYS A O 1
ATOM 699 N N . LYS A 1 92 ? 7.410 5.784 -20.453 1.00 69.25 92 LYS A N 1
ATOM 700 C CA . LYS A 1 92 ? 8.743 6.179 -20.931 1.00 69.25 92 LYS A CA 1
ATOM 701 C C . LYS A 1 92 ? 8.789 6.310 -22.460 1.00 69.25 92 LYS A C 1
ATOM 703 O O . LYS A 1 92 ? 9.371 7.264 -22.964 1.00 69.25 92 LYS A O 1
ATOM 708 N N . LEU A 1 93 ? 8.193 5.364 -23.187 1.00 66.56 93 LEU A N 1
ATOM 709 C CA . LEU A 1 93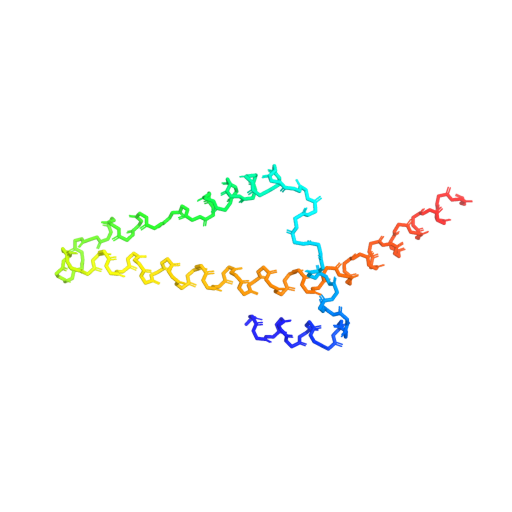 ? 8.173 5.352 -24.655 1.00 66.56 93 LEU A CA 1
ATOM 710 C C . LEU A 1 93 ? 7.348 6.505 -25.240 1.00 66.56 93 LEU A C 1
ATOM 712 O O . LEU A 1 93 ? 7.804 7.148 -26.185 1.00 66.56 93 LEU A O 1
ATOM 716 N N . ASP A 1 94 ? 6.182 6.788 -24.658 1.00 72.69 94 ASP A N 1
ATOM 717 C CA . ASP A 1 94 ? 5.317 7.895 -25.079 1.00 72.69 94 ASP A CA 1
ATOM 718 C C . ASP A 1 94 ? 5.985 9.257 -24.830 1.00 72.69 94 ASP A C 1
ATOM 720 O O . ASP A 1 94 ? 6.041 10.114 -25.713 1.00 72.69 94 ASP A O 1
ATOM 724 N N . SER A 1 95 ? 6.633 9.415 -23.669 1.00 71.88 95 SER A N 1
ATOM 725 C CA . SER A 1 95 ? 7.389 10.627 -23.341 1.00 71.88 95 SER A CA 1
ATOM 726 C C . SER A 1 95 ? 8.561 10.877 -24.298 1.00 71.88 95 SER A C 1
ATOM 728 O O . SER A 1 95 ? 8.793 12.025 -24.670 1.00 71.88 95 SER A O 1
ATOM 730 N N . LEU A 1 96 ? 9.290 9.837 -24.723 1.00 74.44 96 LEU A N 1
ATOM 731 C CA . LEU A 1 96 ? 10.386 9.991 -25.689 1.00 74.44 96 LEU A CA 1
ATOM 732 C C . LEU A 1 96 ? 9.880 10.351 -27.092 1.00 74.44 96 LEU A C 1
ATOM 734 O O . LEU A 1 96 ? 10.527 11.137 -27.784 1.00 74.44 96 LEU A O 1
ATOM 738 N N . HIS A 1 97 ? 8.725 9.818 -27.500 1.00 73.12 97 HIS A N 1
ATOM 739 C CA . HIS A 1 97 ? 8.079 10.221 -28.749 1.00 73.12 97 HIS A CA 1
ATOM 740 C C . HIS A 1 97 ? 7.654 11.694 -28.706 1.00 73.12 97 HIS A C 1
ATOM 742 O O . HIS A 1 97 ? 7.975 12.439 -29.628 1.00 73.12 97 HIS A O 1
ATOM 748 N N . GLY A 1 98 ? 7.007 12.135 -27.622 1.00 73.88 98 GLY A N 1
ATOM 749 C CA . GLY A 1 98 ? 6.596 13.532 -27.443 1.00 73.88 98 GLY A CA 1
ATOM 750 C C . GLY A 1 98 ? 7.772 14.514 -27.486 1.00 73.88 98 GLY A C 1
ATOM 751 O O . GLY A 1 98 ? 7.730 15.491 -28.233 1.00 73.88 98 GLY A O 1
ATOM 752 N N . SER A 1 99 ? 8.860 14.217 -26.767 1.00 74.31 99 SER A N 1
ATOM 753 C CA . SER A 1 99 ? 10.058 15.067 -26.758 1.00 74.31 99 SER A CA 1
ATOM 754 C C . SER A 1 99 ? 10.768 15.131 -28.116 1.00 74.31 99 SER A C 1
ATOM 756 O O . SER A 1 99 ? 11.293 16.184 -28.474 1.00 74.31 99 SER A O 1
ATOM 758 N N . LEU A 1 100 ? 10.775 14.051 -28.909 1.00 71.00 100 LEU A N 1
ATOM 759 C CA . LEU A 1 100 ? 11.350 14.091 -30.261 1.00 71.00 100 LEU A CA 1
ATOM 760 C C . LEU A 1 100 ? 10.531 14.948 -31.231 1.00 71.00 100 LEU A C 1
ATOM 762 O O . LEU A 1 100 ? 11.114 15.611 -32.090 1.00 71.00 100 LEU A O 1
ATOM 766 N N . LEU A 1 101 ? 9.203 14.970 -31.097 1.00 74.88 101 LEU A N 1
ATOM 767 C CA . LEU A 1 101 ? 8.353 15.809 -31.944 1.00 74.88 101 LEU A CA 1
ATOM 768 C C . LEU A 1 101 ? 8.491 17.302 -31.613 1.00 74.88 101 LEU A C 1
AT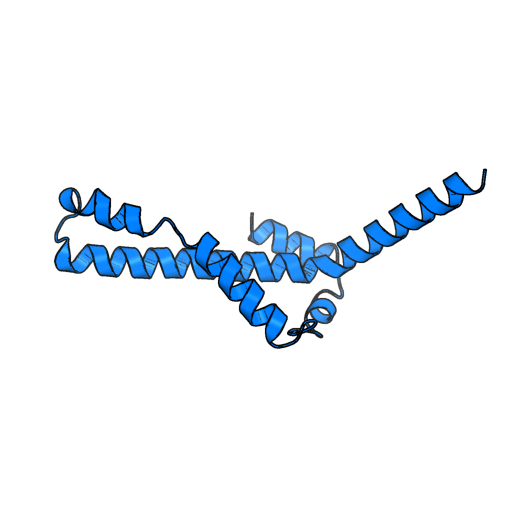OM 770 O O . LEU A 1 101 ? 8.464 18.122 -32.529 1.00 74.88 101 LEU A O 1
ATOM 774 N N . GLU A 1 102 ? 8.699 17.666 -30.345 1.00 75.56 102 GLU A N 1
ATOM 775 C CA . GLU A 1 102 ? 9.017 19.052 -29.963 1.00 75.56 102 GLU A CA 1
ATOM 776 C C . GLU A 1 102 ? 10.382 19.507 -30.492 1.00 75.56 102 GLU A C 1
ATOM 778 O O . GLU A 1 102 ? 10.498 20.623 -30.998 1.00 75.56 102 GLU A O 1
ATOM 783 N N . VAL A 1 103 ? 11.404 18.642 -30.450 1.00 74.12 103 VAL A N 1
ATOM 784 C CA . VAL A 1 103 ? 12.739 18.967 -30.982 1.00 74.12 103 VAL A CA 1
ATOM 785 C C . VAL A 1 103 ? 12.704 19.162 -32.500 1.00 74.12 103 VAL A C 1
ATOM 787 O O . VAL A 1 103 ? 13.283 20.130 -32.985 1.00 74.12 103 VAL A O 1
ATOM 790 N N . MET A 1 104 ? 11.985 18.315 -33.249 1.00 75.38 104 MET A N 1
ATOM 791 C CA . MET A 1 104 ? 11.845 18.500 -34.703 1.00 75.38 104 MET A CA 1
ATOM 792 C C . MET A 1 104 ? 11.058 19.766 -35.065 1.00 75.38 104 MET A C 1
ATOM 794 O O . MET A 1 104 ? 11.355 20.407 -36.069 1.00 75.38 104 MET A O 1
ATOM 798 N N . LYS A 1 105 ? 10.095 20.168 -34.228 1.00 72.75 105 LYS A N 1
ATOM 799 C CA . LYS A 1 105 ? 9.317 21.399 -34.423 1.00 72.75 105 LYS A CA 1
ATOM 800 C C . LYS A 1 105 ? 10.076 22.672 -34.026 1.00 72.75 105 LYS A C 1
ATOM 802 O O . LYS A 1 105 ? 9.712 23.748 -34.473 1.00 72.75 105 LYS A O 1
ATOM 807 N N . SER A 1 106 ? 11.119 22.559 -33.200 1.00 72.06 106 SER A N 1
ATOM 808 C CA . SER A 1 106 ? 12.005 23.673 -32.828 1.00 72.06 106 SER A CA 1
ATOM 809 C C . SER A 1 106 ? 13.118 23.937 -33.855 1.00 72.06 106 SER A C 1
ATOM 811 O O . SER A 1 106 ? 13.854 24.912 -33.701 1.00 72.06 106 SER A O 1
ATOM 813 N N . SER A 1 107 ? 13.283 23.061 -34.853 1.00 65.75 107 SER A N 1
ATOM 814 C CA . SER A 1 107 ? 14.282 23.182 -35.927 1.00 65.75 107 SER A CA 1
ATOM 815 C C . SER A 1 107 ? 13.737 23.743 -37.252 1.00 65.75 107 SER A C 1
ATOM 817 O O . SER A 1 107 ? 14.495 23.802 -38.220 1.00 65.75 107 SER A O 1
ATOM 819 N N . GLU A 1 108 ? 12.468 24.165 -37.291 1.00 58.75 108 GLU A N 1
ATOM 820 C CA . GLU A 1 108 ? 11.844 24.948 -38.377 1.00 58.75 108 GLU A CA 1
ATOM 821 C C . GLU A 1 108 ? 11.599 26.404 -37.961 1.00 58.75 108 GLU A C 1
ATOM 823 O O . GLU A 1 108 ? 11.271 26.639 -36.774 1.00 58.75 108 GLU A O 1
#

pLDDT: mean 82.91, std 8.26, range [58.75, 93.88]

Radius of gyration: 20.68 Å; chains: 1; bounding box: 41×33×61 Å